Protein AF-A0A936QLR4-F1 (afdb_monomer_lite)

Foldseek 3Di:
DDDPPPDPPPVVQLVQLLVLQQQLVQLQVQCCVVVVHGDPDSVQQQDQDPPPDPRGSHPDPVSQAGSVRHGWDWAQDPDDPDRIWTWDCADVRDPPVCDDRIRTND

Radius of gyration: 15.45 Å; chains: 1; bounding box: 37×20×54 Å

Structure (mmCIF, N/CA/C/O backbone):
data_AF-A0A936QLR4-F1
#
_entry.id   AF-A0A936QLR4-F1
#
loop_
_atom_site.group_PDB
_atom_site.id
_atom_site.type_symbol
_atom_site.label_atom_id
_atom_site.label_alt_id
_atom_site.label_comp_id
_atom_site.label_asym_id
_atom_site.label_entity_id
_atom_site.label_seq_id
_atom_site.pdbx_PDB_ins_code
_atom_site.Cartn_x
_atom_si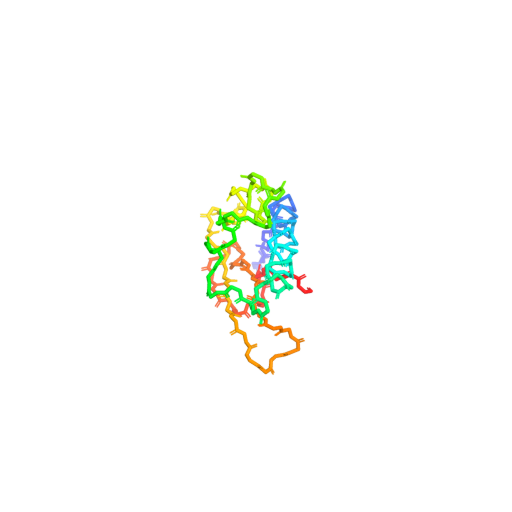te.Cartn_y
_atom_site.Cartn_z
_atom_site.occupancy
_atom_site.B_iso_or_equiv
_atom_site.auth_seq_id
_atom_site.auth_comp_id
_atom_site.auth_asym_id
_atom_site.auth_atom_id
_atom_site.pdbx_PDB_model_num
ATOM 1 N N . MET A 1 1 ? 17.530 4.575 -37.433 1.00 44.38 1 MET A N 1
ATOM 2 C CA . MET A 1 1 ? 18.057 4.707 -36.060 1.00 44.38 1 MET A CA 1
ATOM 3 C C . MET A 1 1 ? 16.840 4.858 -35.170 1.00 44.38 1 MET A C 1
ATOM 5 O O . MET A 1 1 ? 16.055 5.764 -35.414 1.00 44.38 1 MET A O 1
ATOM 9 N N . TRP A 1 2 ? 16.580 3.863 -34.328 1.00 37.16 2 TRP A N 1
ATOM 10 C CA . TRP A 1 2 ? 15.305 3.681 -33.636 1.00 37.16 2 TRP A CA 1
ATOM 11 C C . TRP A 1 2 ? 15.180 4.686 -32.492 1.00 37.16 2 TRP A C 1
ATOM 13 O O . TRP A 1 2 ? 16.089 4.803 -31.678 1.00 37.16 2 TRP A O 1
ATOM 23 N N . ILE A 1 3 ? 14.078 5.430 -32.476 1.00 42.62 3 ILE A N 1
ATOM 24 C CA . ILE A 1 3 ? 13.685 6.261 -31.342 1.00 42.62 3 ILE A CA 1
ATOM 25 C C . ILE A 1 3 ? 12.949 5.312 -30.396 1.00 42.62 3 ILE A C 1
ATOM 27 O O . ILE A 1 3 ? 11.899 4.788 -30.767 1.00 42.62 3 ILE A O 1
ATOM 31 N N . GLU A 1 4 ? 13.513 5.045 -29.219 1.00 41.91 4 GLU A N 1
ATOM 32 C CA . GLU A 1 4 ? 12.774 4.393 -28.137 1.00 41.91 4 GLU A CA 1
ATOM 33 C C . GLU A 1 4 ? 11.603 5.302 -27.750 1.00 41.91 4 GLU A C 1
ATOM 35 O O . GLU A 1 4 ? 11.772 6.356 -27.137 1.00 41.91 4 GLU A O 1
ATOM 40 N N . PHE A 1 5 ? 10.400 4.916 -28.168 1.00 40.72 5 PHE A N 1
ATOM 41 C CA . PHE A 1 5 ? 9.168 5.450 -27.610 1.00 40.72 5 PHE A CA 1
ATOM 42 C C . PHE A 1 5 ? 9.033 4.871 -26.202 1.00 40.72 5 PHE A C 1
ATOM 44 O O . PHE A 1 5 ? 8.508 3.773 -26.034 1.00 40.72 5 PHE A O 1
ATOM 51 N N . TYR A 1 6 ? 9.501 5.602 -25.191 1.00 44.12 6 TYR A N 1
ATOM 52 C CA . TYR A 1 6 ? 8.994 5.401 -23.837 1.00 44.12 6 TYR A CA 1
ATOM 53 C C . TYR A 1 6 ? 7.510 5.779 -23.886 1.00 44.12 6 TYR A C 1
ATOM 55 O O . TYR A 1 6 ? 7.198 6.931 -24.220 1.00 44.12 6 TYR A O 1
ATOM 63 N N . PRO A 1 7 ? 6.574 4.842 -23.658 1.00 48.72 7 PRO A N 1
ATOM 64 C CA . PRO A 1 7 ? 5.171 5.195 -23.623 1.00 48.72 7 PRO A CA 1
ATOM 65 C C . PRO A 1 7 ? 5.005 6.217 -22.504 1.00 48.72 7 PRO A C 1
ATOM 67 O O . PRO A 1 7 ? 5.407 5.976 -21.368 1.00 48.72 7 PRO A O 1
ATOM 70 N N . ILE A 1 8 ? 4.423 7.371 -22.827 1.00 50.75 8 ILE A N 1
ATOM 71 C CA . ILE A 1 8 ? 3.878 8.279 -21.823 1.00 50.75 8 ILE A CA 1
ATOM 72 C C . ILE A 1 8 ? 2.682 7.530 -21.243 1.00 50.75 8 ILE A C 1
ATOM 74 O O . ILE A 1 8 ? 1.547 7.672 -21.700 1.00 50.75 8 ILE A O 1
ATOM 78 N N . GLU A 1 9 ? 2.968 6.634 -20.310 1.00 55.06 9 GLU A N 1
ATOM 79 C CA . GLU A 1 9 ? 2.001 5.994 -19.446 1.00 55.06 9 GLU A CA 1
ATOM 80 C C . GLU A 1 9 ? 0.986 7.038 -19.002 1.00 55.06 9 GLU A C 1
ATOM 82 O O . GLU A 1 9 ? 1.355 8.120 -18.538 1.00 55.06 9 GLU A O 1
ATOM 87 N N . SER A 1 10 ? -0.303 6.774 -19.221 1.00 61.16 10 SER A N 1
ATOM 88 C CA . SER A 1 10 ? -1.332 7.782 -18.986 1.00 61.16 10 SER A CA 1
ATOM 89 C C . SER A 1 10 ? -1.237 8.254 -17.532 1.00 61.16 10 SER A C 1
ATOM 91 O O . SER A 1 10 ? -1.574 7.487 -16.630 1.00 61.16 10 SER A O 1
ATOM 93 N N . ASN A 1 11 ? -0.794 9.499 -17.304 1.00 73.06 11 ASN A N 1
ATOM 94 C CA . ASN A 1 11 ? -0.592 10.120 -15.981 1.00 73.06 11 ASN A CA 1
ATOM 95 C C . ASN A 1 11 ? -1.733 9.829 -14.988 1.00 73.06 11 ASN A C 1
ATOM 97 O O . ASN A 1 11 ? -1.525 9.760 -13.781 1.00 73.06 11 ASN A O 1
ATOM 101 N N . GLN A 1 12 ? -2.948 9.631 -15.500 1.00 83.12 12 GLN A N 1
ATOM 102 C CA . GLN A 1 12 ? -4.136 9.275 -14.739 1.00 83.12 12 GLN A CA 1
ATOM 103 C C . GLN A 1 12 ? -4.053 7.909 -14.033 1.00 83.12 12 GLN A C 1
ATOM 105 O O . GLN A 1 12 ? -4.509 7.804 -12.894 1.00 83.12 12 GLN A O 1
ATOM 110 N N . ARG A 1 13 ? -3.480 6.875 -14.667 1.00 86.06 13 ARG A N 1
ATOM 111 C CA . ARG A 1 13 ? -3.308 5.545 -14.057 1.00 86.06 13 ARG A CA 1
ATOM 112 C C . ARG A 1 13 ? -2.305 5.609 -12.914 1.00 86.06 13 ARG A C 1
ATOM 114 O O . ARG A 1 13 ? -2.667 5.300 -11.786 1.00 86.06 13 ARG A O 1
ATOM 121 N N . VAL A 1 14 ? -1.115 6.149 -13.177 1.00 85.62 14 VAL A N 1
ATOM 122 C CA . VAL A 1 14 ? -0.072 6.373 -12.161 1.00 85.62 14 VAL A CA 1
ATOM 123 C C . VAL A 1 14 ? -0.615 7.190 -10.985 1.00 85.62 14 VAL A C 1
ATOM 125 O O . VAL A 1 14 ? -0.460 6.802 -9.828 1.00 85.62 14 VAL A O 1
ATOM 128 N N . HIS A 1 15 ? -1.308 8.299 -11.259 1.00 86.94 15 HIS A N 1
ATOM 129 C CA . HIS A 1 15 ? -1.899 9.141 -10.219 1.00 86.94 15 HIS A CA 1
ATOM 130 C C . HIS A 1 15 ? -2.966 8.399 -9.399 1.00 86.94 15 HIS A C 1
ATOM 132 O O . HIS A 1 15 ? -2.983 8.492 -8.170 1.00 86.94 15 HIS A O 1
ATOM 138 N N . GLY A 1 16 ? -3.835 7.631 -10.061 1.00 87.25 16 GLY A N 1
ATOM 139 C CA . GLY A 1 16 ? -4.837 6.801 -9.398 1.00 87.25 16 GLY A CA 1
ATOM 140 C C . GLY A 1 16 ? -4.218 5.712 -8.519 1.00 87.25 16 GLY A C 1
ATOM 141 O O . GLY A 1 16 ? -4.690 5.505 -7.402 1.00 87.25 16 GLY A O 1
ATOM 142 N N . THR A 1 17 ? -3.151 5.063 -8.989 1.00 90.12 17 THR A N 1
ATOM 143 C CA . THR A 1 17 ? -2.395 4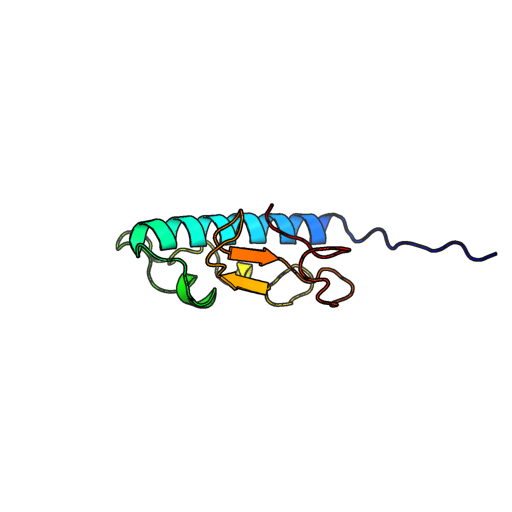.050 -8.241 1.00 90.12 17 THR A CA 1
ATOM 144 C C . THR A 1 17 ? -1.714 4.666 -7.018 1.00 90.12 17 THR A C 1
ATOM 146 O O . THR A 1 17 ? -1.871 4.153 -5.913 1.00 90.12 17 THR A O 1
ATOM 149 N N . LYS A 1 18 ? -1.050 5.824 -7.162 1.00 89.31 18 LYS A N 1
ATOM 150 C CA . LYS A 1 18 ? -0.451 6.556 -6.027 1.00 89.31 18 LYS A CA 1
ATOM 151 C C . LYS A 1 18 ? -1.475 6.912 -4.958 1.00 89.31 18 LYS A C 1
ATOM 153 O O . LYS A 1 18 ? -1.214 6.741 -3.770 1.00 89.31 18 LYS A O 1
ATOM 158 N N . ARG A 1 19 ? -2.655 7.383 -5.362 1.00 88.44 19 ARG A N 1
ATOM 159 C CA . ARG A 1 19 ? -3.727 7.692 -4.414 1.00 88.44 19 ARG A CA 1
ATOM 160 C C . ARG A 1 19 ? -4.187 6.446 -3.650 1.00 88.44 19 ARG A C 1
ATOM 162 O O . ARG A 1 19 ? -4.317 6.516 -2.433 1.00 88.44 19 ARG A O 1
ATOM 169 N N . ALA A 1 20 ? -4.376 5.320 -4.339 1.00 89.38 20 ALA A N 1
ATOM 170 C CA . ALA A 1 20 ? -4.732 4.059 -3.691 1.00 89.38 20 ALA A CA 1
ATOM 171 C C . ALA A 1 20 ? -3.654 3.606 -2.687 1.00 89.38 20 ALA A C 1
ATOM 173 O O . ALA A 1 20 ? -3.987 3.278 -1.552 1.00 89.38 20 ALA A O 1
ATOM 174 N N . LEU A 1 21 ? -2.367 3.694 -3.045 1.00 90.75 21 LEU A N 1
ATOM 175 C CA . LEU A 1 21 ? -1.245 3.382 -2.145 1.00 90.75 21 LEU A CA 1
ATOM 176 C C . LEU A 1 21 ? -1.232 4.250 -0.882 1.00 90.75 21 LEU A C 1
ATOM 178 O O . LEU A 1 21 ? -0.959 3.748 0.209 1.00 90.75 21 LEU A O 1
ATOM 182 N N . ILE A 1 22 ? -1.541 5.544 -1.009 1.00 89.31 22 ILE A N 1
ATOM 183 C CA . ILE A 1 22 ? -1.652 6.454 0.139 1.00 89.31 22 ILE A CA 1
ATOM 184 C C . ILE A 1 22 ? -2.801 6.020 1.053 1.00 89.31 22 ILE A C 1
ATOM 186 O O . ILE A 1 22 ? -2.602 5.921 2.263 1.00 89.31 22 ILE A O 1
ATOM 190 N N . GLU A 1 23 ? -3.978 5.739 0.489 1.00 87.81 23 GLU A N 1
ATOM 191 C CA . GLU A 1 23 ? -5.163 5.332 1.254 1.00 87.81 23 GLU A CA 1
ATOM 192 C C . GLU A 1 23 ? -4.945 3.973 1.954 1.00 87.81 23 GLU A C 1
ATOM 194 O O . GLU A 1 23 ? -5.240 3.835 3.143 1.00 87.81 23 GLU A O 1
ATOM 199 N N . ILE A 1 24 ? -4.333 2.994 1.274 1.00 89.81 24 ILE A N 1
ATOM 200 C CA . ILE A 1 24 ? -3.949 1.703 1.871 1.00 89.81 24 ILE A CA 1
ATOM 201 C C . ILE A 1 24 ? -2.906 1.903 2.974 1.00 89.81 24 ILE A C 1
ATOM 203 O O . ILE A 1 24 ? -3.033 1.337 4.058 1.00 89.81 24 ILE A O 1
ATOM 207 N N . GLY A 1 25 ? -1.886 2.729 2.733 1.00 89.31 25 GLY A N 1
ATOM 208 C CA . GLY A 1 25 ? -0.859 3.033 3.725 1.00 89.31 25 GLY A CA 1
ATOM 209 C C . GLY A 1 25 ? -1.442 3.645 4.999 1.00 89.31 25 GLY A C 1
ATOM 210 O O . GLY A 1 25 ? -1.098 3.226 6.100 1.00 89.31 25 GLY A O 1
ATOM 211 N N . GLN A 1 26 ? -2.382 4.583 4.861 1.00 88.00 26 GLN A N 1
ATOM 212 C CA . GLN A 1 26 ? -3.113 5.159 5.994 1.00 88.00 26 GLN A CA 1
ATOM 213 C C . GLN A 1 26 ? -3.936 4.105 6.748 1.00 88.00 26 GLN A C 1
ATOM 215 O O . GLN A 1 26 ? -3.929 4.096 7.980 1.00 88.00 26 GLN A O 1
ATOM 220 N N . ALA A 1 27 ? -4.603 3.197 6.032 1.00 88.25 27 ALA A N 1
ATOM 221 C CA . ALA A 1 27 ? -5.342 2.091 6.636 1.00 88.25 27 ALA A CA 1
ATOM 222 C C . ALA A 1 27 ? -4.421 1.149 7.431 1.00 88.25 27 ALA A C 1
ATOM 224 O O . ALA A 1 27 ? -4.755 0.773 8.555 1.00 88.25 27 ALA A O 1
ATOM 225 N N . ILE A 1 28 ? -3.236 0.824 6.899 1.00 89.06 28 ILE A N 1
ATOM 226 C CA . ILE A 1 28 ? -2.212 0.035 7.603 1.00 89.06 28 ILE A CA 1
ATOM 227 C C . ILE A 1 28 ? -1.732 0.762 8.859 1.00 89.06 28 ILE A C 1
ATOM 229 O O . ILE A 1 28 ? -1.599 0.137 9.913 1.00 89.06 28 ILE A O 1
ATOM 233 N N . ASP A 1 29 ? -1.484 2.069 8.773 1.00 87.81 29 ASP A N 1
ATOM 234 C CA . ASP A 1 29 ? -1.009 2.864 9.907 1.00 87.81 29 ASP A CA 1
ATOM 235 C C . ASP A 1 29 ? -2.065 2.894 11.033 1.00 87.81 29 ASP A C 1
ATOM 237 O O . ASP A 1 29 ? -1.724 2.756 12.211 1.00 87.81 29 ASP A O 1
ATOM 241 N N . LEU A 1 30 ? -3.353 3.012 10.688 1.00 86.94 30 LEU A N 1
ATOM 242 C CA . LEU A 1 30 ? -4.470 2.939 11.639 1.00 86.94 30 LEU A CA 1
ATOM 243 C C . LEU A 1 30 ? -4.624 1.542 12.249 1.00 86.94 30 LEU A C 1
ATOM 245 O O . LEU A 1 30 ? -4.698 1.422 13.473 1.00 86.94 30 LEU A O 1
ATOM 249 N N . PHE A 1 31 ? -4.609 0.494 11.421 1.00 87.69 31 PHE A N 1
ATOM 250 C CA . PHE A 1 31 ? -4.650 -0.897 11.878 1.00 87.69 31 PHE A CA 1
ATOM 251 C C . PHE A 1 31 ? -3.507 -1.187 12.851 1.00 87.69 31 PHE A C 1
ATOM 253 O O . PHE A 1 31 ? -3.716 -1.781 13.907 1.00 87.69 31 PHE A O 1
ATOM 260 N N . SER A 1 32 ? -2.303 -0.716 12.526 1.00 87.62 32 SER A N 1
ATOM 261 C CA . SER A 1 32 ? -1.110 -0.948 13.339 1.00 87.62 32 SER A CA 1
ATOM 262 C C . SER A 1 32 ? -1.198 -0.292 14.707 1.00 87.62 32 SER A C 1
ATOM 264 O O . SER A 1 32 ? -0.742 -0.868 15.694 1.00 87.62 32 SER A O 1
ATOM 266 N N . ARG A 1 33 ? -1.819 0.888 14.787 1.00 85.94 33 ARG A N 1
ATOM 267 C CA . ARG A 1 33 ? -2.074 1.574 16.059 1.00 85.94 33 ARG A CA 1
ATOM 268 C C . ARG A 1 33 ? -3.110 0.840 16.907 1.00 85.94 33 ARG A C 1
ATOM 270 O O . ARG A 1 33 ? -2.914 0.731 18.113 1.00 85.94 33 ARG A O 1
ATOM 277 N N . ASP A 1 34 ? -4.173 0.319 16.298 1.00 86.69 34 ASP A N 1
ATOM 278 C CA . ASP A 1 34 ? -5.233 -0.400 17.018 1.00 86.69 34 ASP A CA 1
ATOM 279 C C . ASP A 1 34 ? -4.778 -1.790 17.487 1.00 86.69 34 ASP A C 1
ATOM 281 O O . ASP A 1 34 ? -4.929 -2.151 18.652 1.00 86.69 34 ASP A O 1
ATOM 285 N N . LYS A 1 35 ? -4.166 -2.573 16.593 1.00 85.50 35 LYS A N 1
ATOM 286 C CA . LYS A 1 35 ? -3.764 -3.963 16.859 1.00 85.50 35 LYS A CA 1
ATOM 287 C C . LYS A 1 35 ? -2.358 -4.106 17.433 1.00 85.50 35 LYS A C 1
ATOM 289 O O . LYS A 1 35 ? -1.955 -5.227 17.733 1.00 85.50 35 LYS A O 1
ATOM 294 N N . GLN A 1 36 ? -1.615 -3.004 17.572 1.00 87.69 36 GLN A N 1
ATOM 295 C CA . GLN A 1 36 ? -0.214 -2.983 18.022 1.00 87.69 36 GLN A CA 1
ATOM 296 C C . GLN A 1 36 ? 0.711 -3.879 17.171 1.00 87.69 36 GLN A C 1
ATOM 298 O O . GLN A 1 36 ? 1.739 -4.365 17.638 1.00 87.69 36 GLN A O 1
ATOM 303 N N . ARG A 1 37 ? 0.337 -4.1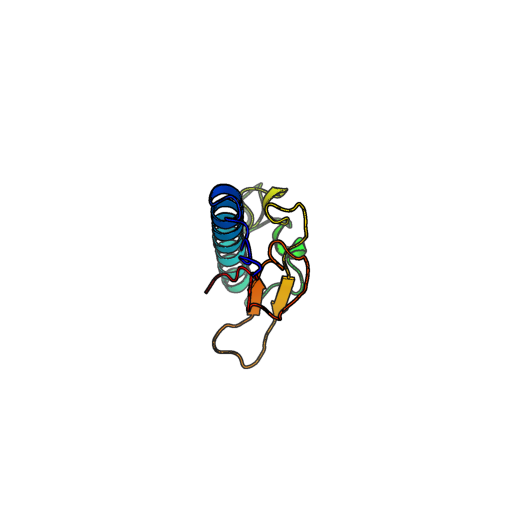11 15.906 1.00 87.81 37 ARG A N 1
ATOM 304 C CA . ARG A 1 37 ? 1.110 -4.850 14.900 1.00 87.81 37 ARG A CA 1
ATOM 305 C C . ARG A 1 37 ? 0.667 -4.453 13.489 1.00 87.81 37 ARG A C 1
ATOM 307 O O . ARG A 1 37 ? -0.518 -4.177 13.308 1.00 87.81 37 ARG A O 1
ATOM 314 N N . PRO A 1 38 ? 1.545 -4.505 12.476 1.00 86.19 38 PRO A N 1
ATOM 315 C CA . PRO A 1 38 ? 1.099 -4.428 11.090 1.00 86.19 38 PRO A CA 1
ATOM 316 C C . PRO A 1 38 ? 0.178 -5.613 10.722 1.00 86.19 38 PRO A C 1
ATOM 318 O O . PRO A 1 38 ? 0.217 -6.665 11.382 1.00 86.19 38 PRO A O 1
ATOM 321 N N . PRO A 1 39 ? -0.671 -5.467 9.689 1.00 88.81 39 PRO A N 1
ATOM 322 C CA . PRO A 1 39 ? -1.424 -6.590 9.139 1.00 88.81 39 PRO A CA 1
ATOM 323 C C . PRO A 1 39 ? -0.464 -7.631 8.537 1.00 88.81 39 PRO A C 1
ATOM 325 O O . PRO A 1 39 ? 0.612 -7.280 8.060 1.00 88.81 39 PRO A O 1
ATOM 328 N N . PHE A 1 40 ? -0.827 -8.915 8.539 1.00 87.88 40 PHE A N 1
ATOM 329 C CA . PHE A 1 40 ? -0.050 -9.936 7.824 1.00 87.88 40 PHE A CA 1
ATOM 330 C C . PHE A 1 40 ? -0.340 -9.905 6.320 1.00 87.88 40 PHE A C 1
ATOM 332 O O . PHE A 1 40 ? 0.538 -10.208 5.517 1.00 87.88 40 PHE A O 1
ATOM 339 N N . ALA A 1 41 ? -1.556 -9.503 5.944 1.00 88.62 41 ALA A N 1
ATOM 340 C CA . ALA A 1 41 ? -1.991 -9.329 4.564 1.00 88.62 41 ALA A CA 1
ATOM 341 C C . ALA A 1 41 ? -2.948 -8.135 4.435 1.00 88.62 41 ALA A C 1
ATOM 343 O O . ALA A 1 41 ? -3.672 -7.813 5.378 1.00 88.62 41 ALA A O 1
ATOM 344 N N . LEU A 1 42 ? -3.011 -7.515 3.250 1.00 87.50 42 LEU A N 1
ATOM 345 C CA . LEU A 1 42 ? -3.913 -6.381 2.992 1.00 87.50 42 LEU A CA 1
ATOM 346 C C . LEU A 1 42 ? -5.395 -6.729 3.199 1.00 87.50 42 LEU A C 1
ATOM 348 O O . LEU A 1 42 ? -6.182 -5.857 3.557 1.00 87.50 42 LEU A O 1
ATOM 352 N N . ASP A 1 43 ? -5.776 -7.999 3.044 1.00 85.56 43 ASP A N 1
ATOM 353 C CA . ASP A 1 43 ? -7.140 -8.464 3.308 1.00 85.56 43 ASP A CA 1
ATOM 354 C C . ASP A 1 43 ? -7.576 -8.267 4.766 1.00 85.56 43 ASP A C 1
ATOM 356 O O . ASP A 1 43 ? -8.766 -8.093 5.024 1.00 85.56 43 ASP A O 1
ATOM 360 N N . GLU A 1 44 ? -6.647 -8.212 5.729 1.00 85.56 44 GLU A N 1
ATOM 361 C CA . GLU A 1 44 ? -6.996 -7.907 7.123 1.00 85.56 44 GLU A CA 1
ATOM 362 C C . GLU A 1 44 ? -7.570 -6.496 7.290 1.00 85.56 44 GLU A C 1
ATOM 364 O O . GLU A 1 44 ? -8.336 -6.260 8.224 1.00 85.56 44 GLU A O 1
ATOM 369 N N . LEU A 1 45 ? -7.265 -5.576 6.369 1.00 83.06 45 LEU A N 1
ATOM 370 C CA . LEU A 1 45 ? -7.808 -4.216 6.371 1.00 83.06 45 LEU A CA 1
ATOM 371 C C . LEU A 1 45 ? -9.297 -4.174 5.990 1.00 83.06 45 LEU A C 1
ATOM 373 O O . LEU A 1 45 ? -9.965 -3.174 6.264 1.00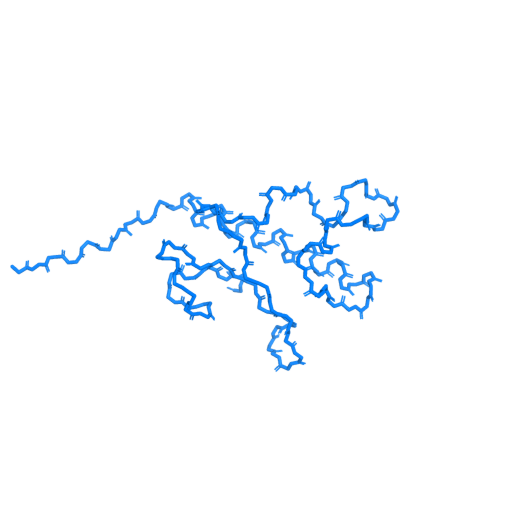 83.06 45 LEU A O 1
ATOM 377 N N . LYS A 1 46 ? -9.820 -5.246 5.368 1.00 77.38 46 LYS A N 1
ATOM 378 C CA . LYS A 1 46 ? -11.246 -5.394 5.022 1.00 77.38 46 LYS A CA 1
ATOM 379 C C . LYS A 1 46 ? -12.115 -5.715 6.238 1.00 77.38 46 LYS A C 1
ATOM 381 O O . LYS A 1 46 ? -13.326 -5.516 6.181 1.00 77.38 46 LYS A O 1
ATOM 386 N N . ASN A 1 47 ? -11.520 -6.243 7.308 1.00 68.12 47 ASN A N 1
ATOM 387 C CA . ASN A 1 47 ? -12.250 -6.618 8.514 1.00 68.12 47 ASN A CA 1
ATOM 388 C C . ASN A 1 47 ? -12.659 -5.376 9.321 1.00 68.12 47 ASN A C 1
ATOM 390 O O . ASN A 1 47 ? -12.043 -4.316 9.194 1.00 68.12 47 ASN A O 1
ATOM 394 N N . PHE A 1 48 ? -13.708 -5.517 10.144 1.00 56.62 48 PHE A N 1
ATOM 395 C CA . PHE A 1 48 ? -14.271 -4.433 10.956 1.00 56.62 48 PHE A CA 1
ATOM 396 C C . PHE A 1 48 ? -13.168 -3.671 11.709 1.00 56.62 48 PHE A C 1
ATOM 398 O O . PHE A 1 48 ? -12.331 -4.268 12.393 1.00 56.62 48 PHE A O 1
ATOM 405 N N . GLY A 1 49 ? -13.163 -2.350 11.524 1.00 58.91 49 GLY A N 1
ATOM 406 C CA . GLY A 1 49 ? -12.257 -1.421 12.185 1.00 58.91 49 GLY A CA 1
ATOM 407 C C . GLY A 1 49 ? -12.620 -1.275 13.664 1.00 58.91 49 GLY A C 1
ATOM 408 O O . GLY A 1 49 ? -13.389 -2.086 14.188 1.00 58.91 49 GLY A O 1
ATOM 409 N N . PRO A 1 50 ? -12.105 -0.255 14.372 1.00 55.84 50 PRO A N 1
ATOM 410 C CA . PRO A 1 50 ? -12.677 0.112 15.668 1.00 55.84 50 PRO A CA 1
ATOM 411 C C . PRO A 1 50 ? -14.205 0.259 15.536 1.00 55.84 50 PRO A C 1
ATOM 413 O O . PRO A 1 50 ? -14.683 0.667 14.479 1.00 55.84 50 PRO A O 1
ATOM 416 N N . GLU A 1 51 ? -14.960 -0.083 16.590 1.00 53.38 51 GLU A N 1
ATOM 417 C CA . GLU A 1 51 ? -16.436 -0.254 16.621 1.00 53.38 51 GLU A CA 1
ATOM 418 C C . GLU A 1 51 ? -17.273 0.860 15.947 1.00 53.38 51 GLU A C 1
ATOM 420 O O . GLU A 1 51 ? -18.465 0.692 15.701 1.00 53.38 51 GLU A O 1
ATOM 425 N N . THR A 1 52 ? -16.663 2.000 15.632 1.00 52.03 52 THR A N 1
ATOM 426 C CA . THR A 1 52 ? -17.265 3.181 15.021 1.00 52.03 52 THR A CA 1
ATOM 427 C C . THR A 1 52 ? -17.238 3.213 13.486 1.00 52.03 52 THR A C 1
ATOM 429 O O . THR A 1 52 ? -17.937 4.051 12.914 1.00 52.03 52 THR A O 1
ATOM 432 N N . THR A 1 53 ? -16.502 2.334 12.788 1.00 53.81 53 THR A N 1
ATOM 433 C CA . THR A 1 53 ? -16.480 2.303 11.310 1.00 53.81 53 THR A CA 1
ATOM 434 C C . THR A 1 53 ? -17.108 1.027 10.740 1.00 53.81 53 THR A C 1
ATOM 436 O O . THR A 1 53 ? -16.501 -0.040 10.700 1.00 53.81 53 THR A O 1
ATOM 439 N N . GLN A 1 54 ? -18.327 1.151 10.196 1.00 53.03 54 GLN A N 1
ATOM 440 C CA . GLN A 1 54 ? -19.003 0.080 9.439 1.00 53.03 54 GLN A CA 1
ATOM 441 C C . GLN A 1 54 ? -18.193 -0.426 8.225 1.00 53.03 54 GLN A C 1
ATOM 443 O O . GLN A 1 54 ? -18.481 -1.505 7.717 1.00 53.03 54 GLN A O 1
ATOM 448 N N . SER A 1 55 ? -17.178 0.324 7.777 1.00 56.84 55 SER A N 1
ATOM 449 C CA . SER A 1 55 ? -16.411 0.052 6.553 1.00 56.84 55 SER A CA 1
ATOM 450 C C . SER A 1 55 ? -15.048 -0.626 6.764 1.00 56.84 55 SER A C 1
ATOM 452 O O . SER A 1 55 ? -14.353 -0.875 5.784 1.00 56.84 55 SER A O 1
ATOM 454 N N . GLY A 1 56 ? -14.636 -0.940 7.997 1.00 68.38 56 GLY A N 1
ATOM 455 C CA . GLY A 1 56 ? -13.277 -1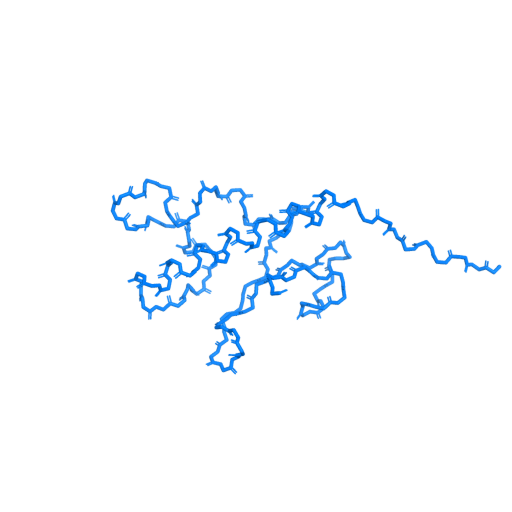.446 8.240 1.00 68.38 56 GLY A CA 1
ATOM 456 C C . GLY A 1 56 ? -12.228 -0.331 8.343 1.00 68.38 56 GLY A C 1
ATOM 457 O O . GLY A 1 56 ? -12.553 0.796 8.731 1.00 68.38 56 GLY A O 1
ATOM 458 N N . TYR A 1 57 ? -10.972 -0.649 8.000 1.00 76.56 57 TYR A N 1
ATOM 459 C CA . TYR A 1 57 ? -9.868 0.325 7.907 1.00 76.56 57 TYR A CA 1
ATOM 460 C C . TYR A 1 57 ? -9.746 0.971 6.521 1.00 76.56 57 TYR A C 1
ATOM 462 O O . TYR A 1 57 ? -9.109 2.014 6.385 1.00 76.56 57 TYR A O 1
ATOM 470 N N . LEU A 1 58 ? -10.357 0.371 5.494 1.00 76.12 58 LEU A N 1
ATOM 471 C CA . LEU A 1 58 ? -10.402 0.905 4.134 1.00 76.12 58 LEU A CA 1
ATOM 472 C C . LEU A 1 58 ? -11.717 1.642 3.897 1.00 76.12 58 LEU A C 1
ATOM 474 O O . LEU A 1 58 ? -12.795 1.094 4.102 1.00 76.12 58 LEU A O 1
ATOM 478 N N . VAL A 1 59 ? -11.637 2.871 3.385 1.00 69.25 59 VAL A N 1
ATOM 479 C CA . VAL A 1 59 ? -12.838 3.631 3.002 1.00 69.25 59 VAL A CA 1
ATOM 480 C C . VAL A 1 59 ? -13.532 2.977 1.799 1.00 69.25 59 VAL A C 1
ATOM 482 O O . VAL A 1 59 ? -14.759 2.955 1.734 1.00 69.25 59 VAL A O 1
ATOM 485 N N . HIS A 1 60 ? -12.758 2.391 0.878 1.00 69.81 60 HIS A N 1
ATOM 486 C CA . HIS A 1 60 ? -13.271 1.678 -0.292 1.00 69.81 60 HIS A CA 1
ATOM 487 C C . HIS A 1 60 ? -12.502 0.368 -0.512 1.00 69.81 60 HIS A C 1
ATOM 489 O O . HIS A 1 60 ? -11.285 0.367 -0.670 1.00 69.81 60 HIS A O 1
ATOM 495 N N . GLN A 1 61 ? -13.210 -0.762 -0.584 1.00 65.94 61 GLN A N 1
ATOM 496 C CA . GLN A 1 61 ? -12.582 -2.073 -0.821 1.00 65.94 61 GLN A CA 1
ATOM 497 C C . GLN A 1 61 ? -12.001 -2.217 -2.238 1.00 65.94 61 GLN A C 1
ATOM 499 O O . GLN A 1 61 ? -11.065 -2.984 -2.439 1.00 65.94 61 GLN A O 1
ATOM 504 N N . ALA A 1 62 ? -12.499 -1.425 -3.196 1.00 62.28 62 ALA A N 1
ATOM 505 C CA . ALA A 1 62 ? -11.999 -1.342 -4.572 1.00 62.28 62 ALA A CA 1
ATOM 506 C C . ALA A 1 62 ? -10.588 -0.718 -4.697 1.00 62.28 62 ALA A C 1
ATOM 508 O O . ALA A 1 62 ? -10.125 -0.461 -5.802 1.00 62.28 62 ALA A O 1
ATOM 509 N N . LEU A 1 63 ? -9.916 -0.424 -3.577 1.00 72.12 63 LEU A N 1
ATOM 510 C CA . LEU A 1 63 ? -8.575 0.169 -3.539 1.00 72.12 63 LEU A CA 1
ATOM 511 C C . LEU A 1 63 ? -7.448 -0.859 -3.464 1.00 72.12 63 LEU A C 1
ATOM 513 O O . LEU A 1 63 ? -6.298 -0.456 -3.371 1.00 72.12 63 LEU A O 1
ATOM 517 N N . LEU A 1 64 ? -7.745 -2.159 -3.456 1.00 78.88 64 LEU A N 1
ATOM 518 C CA . LEU A 1 64 ? -6.714 -3.199 -3.336 1.00 78.88 64 LEU A CA 1
ATOM 519 C C . LEU A 1 64 ? -6.112 -3.644 -4.670 1.00 78.88 64 LEU A C 1
ATOM 521 O O . LEU A 1 64 ? -5.204 -4.475 -4.682 1.00 78.88 64 LEU A O 1
ATOM 525 N N . GLU A 1 65 ? -6.586 -3.058 -5.762 1.00 87.25 65 GLU A N 1
ATOM 526 C CA . GLU A 1 65 ? -6.049 -3.242 -7.101 1.00 87.25 65 GLU A CA 1
ATOM 527 C C . GLU A 1 65 ? -5.526 -1.903 -7.631 1.00 87.25 65 GLU A C 1
ATOM 529 O O . GLU A 1 65 ? -6.072 -0.827 -7.346 1.00 87.25 65 GLU A O 1
ATOM 534 N N . ASP A 1 66 ? -4.435 -1.964 -8.384 1.00 88.25 66 ASP A N 1
ATOM 535 C CA . ASP A 1 66 ? -3.869 -0.817 -9.074 1.00 88.25 66 ASP A CA 1
ATOM 536 C C . ASP A 1 66 ? -4.675 -0.455 -10.335 1.00 88.25 66 ASP A C 1
ATOM 538 O O . ASP A 1 66 ? -5.708 -1.043 -10.655 1.00 88.25 66 ASP A O 1
ATOM 542 N N . LYS A 1 67 ? -4.238 0.570 -11.073 1.00 89.94 67 LYS A N 1
ATOM 543 C CA . LYS A 1 67 ? -4.925 1.006 -12.303 1.00 89.94 67 LYS A CA 1
ATOM 544 C C . LYS A 1 67 ? -4.637 0.144 -13.537 1.00 89.94 67 LYS A C 1
ATOM 546 O O . LYS A 1 67 ? -5.034 0.531 -14.640 1.00 89.94 67 LYS A O 1
ATOM 551 N N . TRP A 1 68 ? -3.981 -0.996 -13.349 1.00 88.19 68 TRP A N 1
ATOM 552 C CA . TRP A 1 68 ? -3.839 -2.078 -14.319 1.00 88.19 68 TRP A CA 1
ATOM 553 C C . TRP A 1 68 ? -4.571 -3.350 -13.857 1.00 88.19 68 TRP A C 1
ATOM 555 O O . TRP A 1 68 ? -4.328 -4.415 -14.423 1.00 88.19 68 TRP A O 1
ATOM 565 N N . ASP A 1 69 ? -5.473 -3.225 -12.873 1.00 89.25 69 ASP A N 1
ATOM 566 C CA . ASP A 1 69 ? -6.299 -4.302 -12.314 1.00 89.25 69 ASP A CA 1
ATOM 567 C C . ASP A 1 69 ? -5.455 -5.434 -11.694 1.00 89.25 69 ASP A C 1
ATOM 569 O O . ASP A 1 69 ? -5.808 -6.616 -11.742 1.00 89.25 69 ASP A O 1
ATOM 573 N N . ARG A 1 70 ? -4.292 -5.078 -11.130 1.00 88.81 70 ARG A N 1
ATOM 574 C CA . ARG A 1 70 ? -3.375 -6.007 -10.454 1.00 88.81 70 ARG A CA 1
ATOM 575 C C . ARG A 1 70 ? -3.367 -5.752 -8.949 1.00 88.81 70 ARG A C 1
ATOM 577 O O . ARG A 1 70 ? -3.475 -4.601 -8.526 1.00 88.81 70 ARG A O 1
ATOM 584 N N . PRO A 1 71 ? -3.202 -6.792 -8.117 1.00 89.75 71 PRO A N 1
ATOM 585 C CA . PRO A 1 71 ? -3.101 -6.606 -6.677 1.00 89.75 71 PRO A CA 1
ATOM 586 C C . PRO A 1 71 ? -1.819 -5.853 -6.305 1.00 89.75 71 PRO A C 1
ATOM 588 O O . PRO A 1 71 ? -0.760 -6.066 -6.898 1.00 89.75 71 PRO A O 1
ATOM 591 N N . PHE A 1 72 ? -1.895 -5.020 -5.268 1.00 90.44 72 PHE A N 1
ATOM 592 C CA . PHE A 1 72 ? -0.705 -4.403 -4.684 1.00 90.44 72 PHE A CA 1
ATOM 593 C C . PHE A 1 72 ? 0.199 -5.433 -4.004 1.00 90.44 72 PHE A C 1
ATOM 595 O O . PHE A 1 72 ? -0.264 -6.370 -3.348 1.00 90.44 72 PHE A O 1
ATOM 602 N N . VAL A 1 73 ? 1.505 -5.198 -4.080 1.00 91.00 73 VAL A N 1
ATOM 603 C CA . VAL A 1 73 ? 2.501 -5.951 -3.326 1.00 91.00 73 VAL A CA 1
ATOM 604 C C . VAL A 1 73 ? 2.612 -5.360 -1.927 1.00 91.00 73 VAL A C 1
ATOM 606 O O . VAL A 1 73 ? 2.899 -4.176 -1.763 1.00 91.00 73 VAL A O 1
ATOM 609 N N . TYR A 1 74 ? 2.416 -6.199 -0.911 1.00 91.06 74 TYR A N 1
ATOM 610 C CA . TYR A 1 74 ? 2.592 -5.851 0.495 1.00 91.06 74 TYR A CA 1
ATOM 611 C C . TYR A 1 74 ? 3.504 -6.865 1.182 1.00 91.06 74 TYR A C 1
ATOM 613 O O . TYR A 1 74 ? 3.249 -8.069 1.128 1.00 91.06 74 TYR A O 1
ATOM 621 N N . LYS A 1 75 ? 4.567 -6.385 1.831 1.00 89.56 75 LYS A N 1
ATOM 622 C CA . LYS A 1 75 ? 5.541 -7.234 2.533 1.00 89.56 75 LYS A CA 1
ATOM 623 C C . LYS A 1 75 ? 5.915 -6.574 3.870 1.00 89.56 75 LYS A C 1
ATOM 625 O O . LYS A 1 75 ? 6.573 -5.535 3.841 1.00 89.56 75 LYS A O 1
ATOM 630 N N . PRO A 1 76 ? 5.527 -7.121 5.038 1.00 84.88 76 PRO A N 1
ATOM 631 C CA . PRO A 1 76 ? 6.020 -6.643 6.331 1.00 84.88 76 PRO A CA 1
ATOM 632 C C . PRO A 1 76 ? 7.546 -6.780 6.419 1.00 84.88 76 PRO A C 1
ATOM 634 O O . PRO A 1 76 ? 8.098 -7.796 5.996 1.00 84.88 76 PRO A O 1
ATOM 637 N N . VAL A 1 77 ? 8.234 -5.790 6.991 1.00 85.25 77 VAL A N 1
ATOM 638 C CA . VAL A 1 77 ? 9.698 -5.803 7.139 1.00 85.25 77 VAL A CA 1
ATOM 639 C C . VAL A 1 77 ? 10.054 -5.520 8.595 1.00 85.25 77 VAL A C 1
ATOM 641 O O . VAL A 1 77 ? 9.631 -4.516 9.155 1.00 85.25 77 VAL A O 1
ATOM 644 N N . GLN A 1 78 ? 10.845 -6.393 9.225 1.00 71.88 78 GLN A N 1
ATOM 645 C CA . GLN A 1 78 ? 11.200 -6.235 10.643 1.00 71.88 78 GLN A CA 1
ATOM 646 C C . GLN A 1 78 ? 12.303 -5.191 10.897 1.00 71.88 78 GLN A C 1
ATOM 648 O O . GLN A 1 78 ? 12.373 -4.670 12.002 1.00 71.88 78 GLN A O 1
ATOM 653 N N . ASN A 1 79 ? 13.128 -4.857 9.893 1.00 70.81 79 ASN A N 1
ATOM 654 C CA . ASN A 1 79 ? 14.334 -4.024 10.052 1.00 70.81 79 ASN A CA 1
ATOM 655 C C . ASN A 1 79 ? 14.537 -2.988 8.921 1.00 70.81 79 ASN A C 1
ATOM 657 O O . ASN A 1 79 ? 15.669 -2.633 8.597 1.00 70.81 79 ASN A O 1
ATOM 661 N N . GLY A 1 80 ? 13.460 -2.546 8.265 1.00 69.88 80 GLY A N 1
ATOM 662 C CA . GLY A 1 80 ? 13.520 -1.526 7.211 1.00 69.88 80 GLY A CA 1
ATOM 663 C C . GLY A 1 80 ? 13.375 -0.101 7.755 1.00 69.88 80 GLY A C 1
ATOM 664 O O . GLY A 1 80 ? 12.891 0.095 8.867 1.00 69.88 80 GLY A O 1
ATOM 665 N N . VAL A 1 81 ? 13.727 0.905 6.940 1.00 77.81 81 VAL A N 1
ATOM 666 C CA . VAL A 1 81 ? 13.380 2.325 7.203 1.00 77.81 81 VAL A CA 1
ATOM 667 C C . VAL A 1 81 ? 11.865 2.486 7.381 1.00 77.81 81 VAL A C 1
ATOM 669 O O . VAL A 1 81 ? 11.400 3.297 8.179 1.00 77.81 81 VAL A O 1
ATOM 672 N N . HIS A 1 82 ? 11.104 1.655 6.670 1.00 81.19 82 HIS A N 1
ATOM 673 C CA . HIS A 1 82 ? 9.664 1.534 6.796 1.00 81.19 82 HIS A CA 1
ATOM 674 C C . HIS A 1 82 ? 9.287 0.141 7.325 1.00 81.19 82 HIS A C 1
ATOM 676 O O . HIS A 1 82 ? 9.947 -0.841 6.974 1.00 81.19 82 HIS A O 1
ATOM 682 N N . PRO A 1 83 ? 8.210 0.025 8.129 1.00 82.75 83 PRO A N 1
ATOM 683 C CA . PRO A 1 83 ? 7.787 -1.246 8.730 1.00 82.75 83 PRO A CA 1
ATOM 684 C C . PRO A 1 83 ? 7.214 -2.252 7.713 1.00 82.75 83 PRO A C 1
ATOM 686 O O . PRO A 1 83 ? 6.897 -3.389 8.064 1.00 82.75 83 PRO A O 1
ATOM 689 N N . TYR A 1 84 ? 7.042 -1.839 6.457 1.00 87.00 84 TYR A N 1
ATOM 690 C CA . TYR A 1 84 ? 6.577 -2.670 5.354 1.00 87.00 84 TYR A CA 1
ATOM 691 C C . TYR A 1 84 ? 6.959 -2.059 4.000 1.00 87.00 84 TYR A C 1
ATOM 693 O O . TYR A 1 84 ? 7.191 -0.854 3.883 1.00 87.00 84 TYR A O 1
ATOM 701 N N . LEU A 1 85 ? 6.955 -2.897 2.967 1.00 88.94 85 LEU A N 1
ATOM 702 C CA . LEU A 1 85 ? 6.913 -2.493 1.566 1.00 88.94 85 LEU A CA 1
ATOM 703 C C . LEU A 1 85 ? 5.461 -2.492 1.091 1.00 88.94 85 LEU A C 1
ATOM 705 O O . LEU A 1 85 ? 4.695 -3.394 1.435 1.00 88.94 85 LEU A O 1
ATOM 709 N N . LEU A 1 86 ? 5.103 -1.476 0.311 1.00 91.19 86 LEU A N 1
ATOM 710 C CA . LEU A 1 86 ? 3.802 -1.347 -0.335 1.00 91.19 86 LEU A CA 1
ATOM 711 C C . LEU A 1 86 ? 3.989 -0.666 -1.693 1.00 91.19 86 LEU A C 1
ATOM 713 O O . LEU A 1 86 ? 4.385 0.503 -1.735 1.00 91.19 86 LEU A O 1
ATOM 717 N N . TYR A 1 87 ? 3.723 -1.395 -2.775 1.00 90.38 87 TYR A N 1
ATOM 718 C CA . TYR A 1 87 ? 3.907 -0.903 -4.142 1.00 90.38 87 TYR A CA 1
ATOM 719 C C . TYR A 1 87 ? 3.028 -1.637 -5.168 1.00 90.38 87 TYR A C 1
ATOM 721 O O . TYR A 1 87 ? 2.480 -2.701 -4.886 1.00 90.38 87 TYR A O 1
ATOM 729 N N . SER A 1 88 ? 2.854 -1.042 -6.346 1.00 91.25 88 SER A N 1
ATOM 730 C CA . SER A 1 88 ? 2.289 -1.670 -7.552 1.00 91.25 88 SER A CA 1
ATOM 731 C C . SER A 1 88 ? 3.429 -1.984 -8.513 1.00 91.25 88 SER A C 1
ATOM 733 O O . SER A 1 88 ? 4.354 -1.181 -8.603 1.00 91.25 88 SER A O 1
ATOM 735 N N . VAL A 1 89 ? 3.327 -3.103 -9.239 1.00 89.00 89 VAL A N 1
ATOM 736 C CA . VAL A 1 89 ? 4.306 -3.555 -10.255 1.00 89.00 89 VAL A CA 1
ATOM 737 C C . VAL A 1 89 ? 4.247 -2.759 -11.570 1.00 89.00 89 VAL A C 1
ATOM 739 O O . VAL A 1 89 ? 4.585 -3.253 -12.645 1.00 89.00 89 VAL A O 1
ATOM 742 N N . GLY A 1 90 ? 3.624 -1.582 -11.512 1.00 86.06 90 GLY A N 1
ATOM 743 C CA . GLY A 1 90 ? 3.493 -0.682 -12.639 1.00 86.06 90 GLY A CA 1
ATOM 744 C C . GLY A 1 90 ? 2.837 -1.314 -13.863 1.00 86.06 90 GLY A C 1
ATOM 745 O O . GLY A 1 90 ? 1.930 -2.153 -13.805 1.00 86.06 90 GLY A O 1
ATOM 746 N N . SER A 1 91 ? 3.295 -0.854 -15.011 1.00 86.06 91 SER A N 1
ATOM 747 C CA . SER A 1 91 ? 2.701 -1.106 -16.312 1.00 86.06 91 SER A CA 1
ATOM 748 C C . SER A 1 91 ? 3.226 -2.345 -16.993 1.00 86.06 91 SER A C 1
ATOM 750 O O . SER A 1 91 ? 2.445 -3.111 -17.577 1.00 86.06 91 SER A O 1
ATOM 752 N N . ASN A 1 92 ? 4.528 -2.586 -16.868 1.00 82.50 92 ASN A N 1
ATOM 753 C CA . ASN A 1 92 ? 5.196 -3.723 -17.473 1.00 82.50 92 ASN A CA 1
ATOM 754 C C . ASN A 1 92 ? 4.786 -5.034 -16.771 1.00 82.50 92 ASN A C 1
ATOM 756 O O . ASN A 1 92 ? 4.831 -6.096 -17.392 1.00 82.50 92 ASN A O 1
ATOM 760 N N . GLY A 1 93 ? 4.282 -4.952 -15.531 1.00 82.12 93 GLY A N 1
ATOM 761 C CA . GLY A 1 93 ? 3.874 -6.104 -14.729 1.00 82.12 93 GLY A CA 1
ATOM 762 C C . GLY A 1 93 ? 5.039 -6.946 -14.231 1.00 82.12 93 GLY A C 1
ATOM 763 O O . GLY A 1 93 ? 4.837 -8.111 -13.886 1.00 82.12 93 GLY A O 1
ATOM 764 N N . ILE A 1 94 ? 6.239 -6.383 -14.239 1.00 85.38 94 ILE A N 1
ATOM 765 C CA . ILE A 1 94 ? 7.465 -6.993 -13.758 1.00 85.38 94 ILE A CA 1
ATOM 766 C C . ILE A 1 94 ? 7.673 -6.456 -12.344 1.00 85.38 94 ILE A C 1
ATOM 768 O O . ILE A 1 94 ? 7.734 -5.256 -12.149 1.00 85.38 94 ILE A O 1
ATOM 772 N N . ASP A 1 95 ? 7.757 -7.343 -11.349 1.00 85.31 95 ASP A N 1
ATOM 773 C CA . ASP A 1 95 ? 8.113 -6.935 -9.983 1.00 85.31 95 ASP A CA 1
ATOM 774 C C . ASP A 1 95 ? 9.604 -6.578 -9.953 1.00 85.31 95 ASP A C 1
ATOM 776 O O . ASP A 1 95 ? 10.468 -7.457 -9.855 1.00 85.31 95 ASP A O 1
ATOM 780 N N . GLU A 1 96 ? 9.901 -5.286 -10.049 1.00 82.31 96 GLU A N 1
ATOM 781 C CA . GLU A 1 96 ? 11.253 -4.734 -9.955 1.00 82.31 96 GLU A CA 1
ATOM 782 C C . GLU A 1 96 ? 11.634 -4.413 -8.493 1.00 82.31 96 GLU A C 1
ATOM 784 O O . GLU A 1 96 ? 12.642 -3.764 -8.221 1.00 82.31 96 GLU A O 1
ATOM 789 N N . ASN A 1 97 ? 10.889 -4.962 -7.521 1.00 80.69 97 ASN A N 1
ATOM 790 C CA . ASN A 1 97 ? 11.039 -4.773 -6.073 1.00 80.69 97 ASN A CA 1
ATOM 791 C C . ASN A 1 97 ? 10.805 -3.332 -5.588 1.00 80.69 97 ASN A C 1
ATOM 793 O O . ASN A 1 97 ? 11.389 -2.909 -4.585 1.00 80.69 97 ASN A O 1
ATOM 797 N N . GLY A 1 98 ? 9.909 -2.599 -6.241 1.00 73.56 98 GLY A N 1
ATOM 798 C CA . GLY A 1 98 ? 9.565 -1.217 -5.914 1.00 73.56 98 GLY A CA 1
ATOM 799 C C . GLY A 1 98 ? 10.403 -0.165 -6.645 1.00 73.56 98 GLY A C 1
ATOM 800 O O . GLY A 1 98 ? 10.362 0.996 -6.226 1.00 73.56 98 GLY A O 1
ATOM 801 N N . ASP A 1 99 ? 1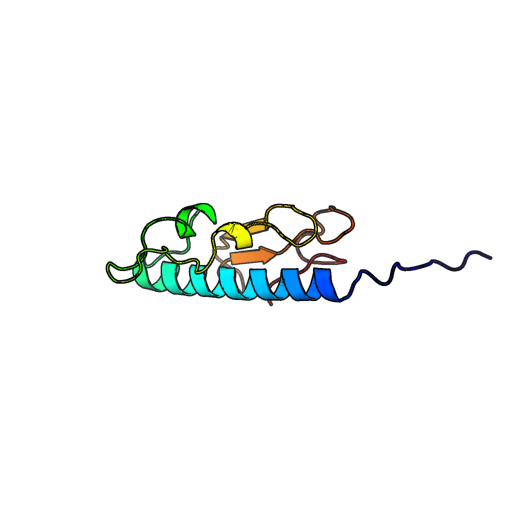1.144 -0.564 -7.684 1.00 72.06 99 ASP A N 1
ATOM 802 C CA . ASP A 1 99 ? 11.991 0.283 -8.540 1.00 72.06 99 ASP A CA 1
ATOM 803 C C . ASP A 1 99 ? 11.485 0.295 -10.002 1.00 72.06 99 ASP A C 1
ATOM 805 O O . ASP A 1 99 ? 10.481 -0.334 -10.319 1.00 72.06 99 ASP A O 1
ATOM 809 N N . GLY A 1 100 ? 12.150 1.025 -10.898 1.00 82.06 100 GLY A N 1
ATOM 810 C CA . GLY A 1 100 ? 11.774 1.073 -12.315 1.00 82.06 100 GLY A CA 1
ATOM 811 C C . GLY A 1 100 ? 10.432 1.773 -12.549 1.00 82.06 100 GLY A C 1
ATOM 812 O O . GLY A 1 100 ? 10.303 2.962 -12.235 1.00 82.06 100 GLY A O 1
ATOM 813 N N . ASP A 1 101 ? 9.452 1.080 -13.140 1.00 72.62 101 ASP A N 1
ATOM 814 C CA . ASP A 1 101 ? 8.075 1.589 -13.278 1.00 72.62 101 ASP A CA 1
ATOM 815 C C . ASP A 1 101 ? 7.153 1.209 -12.108 1.00 72.62 101 ASP A C 1
ATOM 817 O O . ASP A 1 101 ? 5.987 1.630 -12.087 1.00 72.62 101 ASP A O 1
ATOM 821 N N . ASP A 1 102 ? 7.671 0.496 -11.103 1.00 78.50 102 ASP A N 1
ATOM 822 C CA . ASP A 1 102 ? 6.940 0.226 -9.875 1.00 78.50 102 ASP A CA 1
ATOM 823 C C . ASP A 1 102 ? 6.584 1.534 -9.162 1.00 78.50 102 ASP A C 1
ATOM 825 O O . ASP A 1 102 ? 7.359 2.488 -9.039 1.00 78.50 102 ASP A O 1
ATOM 829 N N . ILE A 1 103 ? 5.374 1.568 -8.618 1.00 81.69 103 ILE A N 1
ATOM 830 C CA . ILE A 1 103 ? 4.865 2.734 -7.907 1.00 81.69 103 ILE A CA 1
ATOM 831 C C . ILE A 1 103 ? 4.789 2.365 -6.439 1.00 81.69 103 ILE A C 1
ATOM 833 O O . ILE A 1 103 ? 3.908 1.608 -6.036 1.00 81.69 103 ILE A O 1
ATOM 837 N N . ASN A 1 104 ? 5.692 2.909 -5.629 1.00 84.31 104 ASN A N 1
ATOM 838 C CA . ASN A 1 104 ? 5.674 2.729 -4.182 1.00 84.31 104 ASN A CA 1
ATOM 839 C C . ASN A 1 104 ? 5.063 3.948 -3.456 1.00 84.31 104 ASN A C 1
ATOM 841 O O . ASN A 1 104 ? 4.830 5.005 -4.050 1.00 84.31 104 ASN A O 1
ATOM 845 N N . ARG A 1 105 ? 4.709 3.762 -2.176 1.00 79.06 105 ARG A N 1
ATOM 846 C CA . ARG A 1 105 ? 4.104 4.810 -1.326 1.00 79.06 105 ARG A CA 1
ATOM 847 C C . ARG A 1 105 ? 5.078 5.949 -0.977 1.00 79.06 105 ARG A C 1
ATOM 849 O O . ARG A 1 105 ? 4.601 7.026 -0.616 1.00 79.06 105 ARG A O 1
ATOM 856 N N . TRP A 1 106 ? 6.380 5.681 -0.974 1.00 76.06 106 TRP A N 1
ATOM 857 C CA . TRP A 1 106 ? 7.390 6.490 -0.291 1.00 76.06 106 TRP A CA 1
ATOM 858 C C . TRP A 1 106 ? 7.919 7.645 -1.145 1.00 76.06 106 TRP A C 1
ATOM 860 O O . TRP A 1 106 ? 7.889 7.557 -2.393 1.00 76.06 106 TRP A O 1
#

Sequence (106 aa):
MWIEFYPIESNQRVHGTKRALIEIGQAIDLFSRDKQRPPFALDELKNFGPETTQSGYLVHQALLEDKWDRPFVYKPVQNGVHPYLLYSVGSNGIDENGDGDDINRW

pLDDT: mean 77.89, std 14.26, range [37.16, 91.25]

Secondary structure (DSSP, 8-state):
----------HHHHHHHHHHHHHHHHHHHHHHHHHSS--SSGGGGGS--STT-TT-S-S-GGGSB-TTS-BPEEEE-SSSSSSEEEEE-TTTT---SS-TT-EE--